Protein AF-A0A7C1YQN6-F1 (afdb_monomer_lite)

Secondary structure (DSSP, 8-state):
-HHHHHHHHHHHHHHHHHHHHHHHHHHHHHHTSTT---THHHHHHHHHHHHHHHHHHHHHHHHHHHHHHHHHHHHHHTT-

Foldseek 3Di:
DVLVVLLVQLVVLLVQLVVQLVVLVVQLVVQPPPPHPDPSNVVSVVSNVVSVVSNVVSVVSNVVSVVVVVVVVVVVVVVD

Sequence (80 aa):
MSTIGALNQGLAGIQRGFDGLRRDANQIARANGPDRIDADVARSLVSLSADRAQVEASLKVIEAAGEMVDTIGSLLDVKA

Radius of gyration: 19.12 Å; chains: 1; bounding box: 39×14×62 Å

Structure (mmCIF, N/CA/C/O backbone):
data_AF-A0A7C1YQN6-F1
#
_entry.id   AF-A0A7C1YQN6-F1
#
loop_
_atom_site.group_PDB
_atom_site.id
_atom_site.type_symbol
_atom_site.label_atom_id
_atom_site.label_alt_id
_atom_site.label_comp_id
_atom_site.label_asym_id
_atom_site.label_entity_id
_atom_site.label_seq_id
_atom_site.pdbx_PDB_ins_code
_atom_site.Cartn_x
_atom_site.Cartn_y
_atom_site.Cartn_z
_atom_site.occupancy
_atom_site.B_iso_or_equiv
_atom_site.auth_seq_id
_atom_site.auth_comp_id
_atom_site.auth_asym_id
_atom_site.auth_atom_id
_atom_site.pdbx_PDB_model_num
ATOM 1 N N . MET A 1 1 ? -20.240 1.173 14.760 1.00 53.50 1 MET A N 1
ATOM 2 C CA . MET A 1 1 ? -20.360 1.382 13.296 1.00 53.50 1 MET A CA 1
ATOM 3 C C . MET A 1 1 ? -19.156 2.100 12.670 1.00 53.50 1 MET A C 1
ATOM 5 O O . MET A 1 1 ? -18.825 1.754 11.547 1.00 53.50 1 MET A O 1
ATOM 9 N N . SER A 1 2 ? -18.465 3.026 13.357 1.00 63.31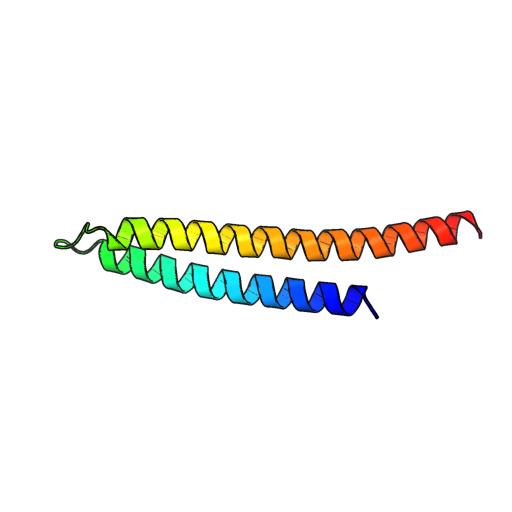 2 SER A N 1
ATOM 10 C CA . SER A 1 2 ? -17.352 3.805 12.762 1.00 63.31 2 SER A CA 1
ATOM 11 C C . SER A 1 2 ? -16.054 3.012 12.495 1.00 63.31 2 SER A C 1
ATOM 13 O O . SER A 1 2 ? -15.427 3.177 11.454 1.00 63.31 2 SER A O 1
ATOM 15 N N . THR A 1 3 ? -15.671 2.096 13.390 1.00 67.38 3 THR A N 1
ATOM 16 C CA . THR A 1 3 ? -14.412 1.324 13.303 1.00 67.38 3 THR A CA 1
ATOM 17 C C . THR A 1 3 ? -14.404 0.293 12.173 1.00 67.38 3 THR A C 1
ATOM 19 O O . THR A 1 3 ? -13.413 0.175 11.465 1.00 67.38 3 THR A O 1
ATOM 22 N N . ILE A 1 4 ? -15.528 -0.391 11.929 1.00 75.06 4 ILE A N 1
ATOM 23 C CA . ILE A 1 4 ? -15.690 -1.316 10.788 1.00 75.06 4 ILE A CA 1
ATOM 24 C C . ILE A 1 4 ? -15.585 -0.555 9.456 1.00 75.06 4 ILE A C 1
ATOM 26 O O . ILE A 1 4 ? -14.985 -1.045 8.501 1.00 75.06 4 ILE A O 1
ATOM 30 N N . GLY A 1 5 ? -16.123 0.669 9.402 1.00 79.38 5 GLY A N 1
ATOM 31 C CA . GLY A 1 5 ? -15.972 1.558 8.251 1.00 79.38 5 GLY A CA 1
ATOM 32 C C . GLY A 1 5 ? -14.509 1.923 7.993 1.00 79.38 5 GLY A C 1
ATOM 33 O O . GLY A 1 5 ? -14.039 1.773 6.868 1.00 79.38 5 GLY A O 1
ATOM 34 N N . ALA A 1 6 ? -13.772 2.328 9.032 1.00 78.19 6 ALA A N 1
ATOM 35 C CA . ALA A 1 6 ? -12.347 2.651 8.936 1.00 78.19 6 ALA A CA 1
ATOM 36 C C . ALA A 1 6 ? -11.489 1.442 8.519 1.00 78.19 6 ALA A C 1
ATOM 38 O O . ALA A 1 6 ? -10.614 1.580 7.666 1.00 78.19 6 ALA A O 1
ATOM 39 N N . LEU A 1 7 ? -11.791 0.247 9.042 1.00 82.56 7 LEU A N 1
ATOM 40 C CA . LEU A 1 7 ? -11.094 -0.991 8.686 1.00 82.56 7 LEU A CA 1
ATOM 41 C C . LEU A 1 7 ? -11.270 -1.336 7.200 1.00 82.56 7 LEU A C 1
ATOM 43 O O . LEU A 1 7 ? -10.299 -1.622 6.501 1.00 82.56 7 LEU A O 1
ATOM 47 N N . ASN A 1 8 ? -12.505 -1.243 6.697 1.00 84.50 8 A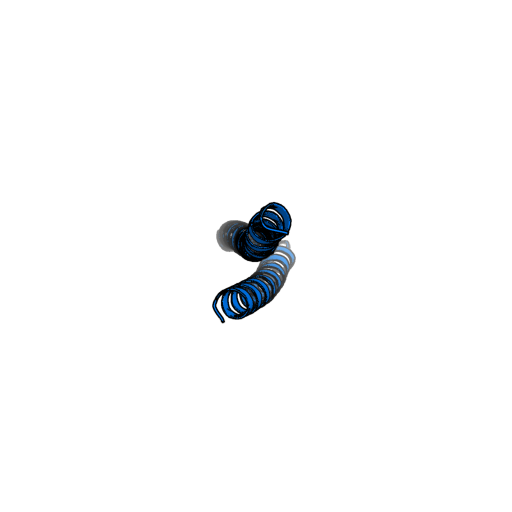SN A N 1
ATOM 48 C CA . ASN A 1 8 ? -12.812 -1.487 5.287 1.00 84.50 8 ASN A CA 1
ATOM 49 C C . ASN A 1 8 ? -12.131 -0.465 4.366 1.00 84.50 8 ASN A C 1
ATOM 51 O O . ASN A 1 8 ? -11.626 -0.832 3.306 1.00 84.50 8 ASN A O 1
ATOM 55 N N . GLN A 1 9 ? -12.085 0.809 4.768 1.00 85.12 9 GLN A N 1
ATOM 56 C CA . GLN A 1 9 ? -11.388 1.853 4.011 1.00 85.12 9 GLN A CA 1
ATOM 57 C C . GLN A 1 9 ? -9.870 1.637 3.996 1.00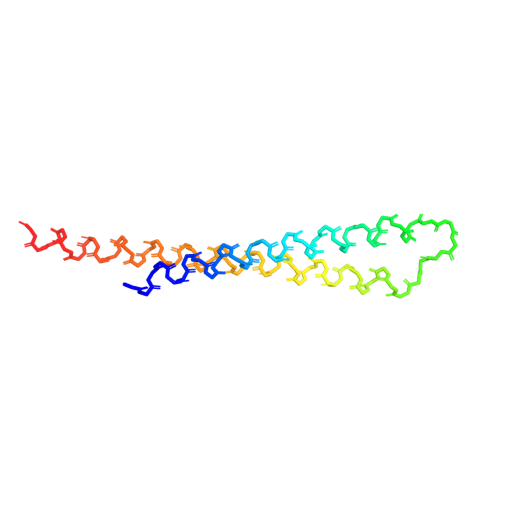 85.12 9 GLN A C 1
ATOM 59 O O . GLN A 1 9 ? -9.253 1.776 2.939 1.00 85.12 9 GLN A O 1
ATOM 64 N N . GLY A 1 10 ? -9.280 1.237 5.126 1.00 82.88 10 GLY A N 1
ATOM 65 C CA . GLY A 1 10 ? -7.869 0.862 5.207 1.00 82.88 10 GLY A CA 1
ATOM 66 C C . GLY A 1 10 ? -7.544 -0.331 4.305 1.00 82.88 10 GLY A C 1
ATOM 67 O O . GLY A 1 10 ? -6.620 -0.267 3.498 1.00 82.88 10 GLY A O 1
ATOM 68 N N . LEU A 1 11 ? -8.358 -1.388 4.335 1.00 87.31 11 LEU A N 1
ATOM 69 C CA . LEU A 1 11 ? -8.144 -2.563 3.485 1.00 87.31 11 LEU A CA 1
ATOM 70 C C . LEU A 1 11 ? -8.260 -2.226 1.987 1.00 87.31 11 LEU A C 1
ATOM 72 O O . LEU A 1 11 ? -7.420 -2.642 1.188 1.00 87.31 11 LEU A O 1
ATOM 76 N N . ALA A 1 12 ? -9.253 -1.419 1.606 1.00 89.25 12 ALA A N 1
ATOM 77 C CA . ALA A 1 12 ? -9.414 -0.941 0.232 1.00 89.25 12 ALA A CA 1
ATOM 78 C C . ALA A 1 12 ? -8.271 -0.005 -0.207 1.00 89.25 12 ALA A C 1
ATOM 80 O O . ALA A 1 12 ? -7.913 0.043 -1.385 1.00 89.25 12 ALA A O 1
ATOM 81 N N . GLY A 1 13 ? -7.700 0.769 0.717 1.00 85.94 13 GLY A N 1
ATOM 82 C CA . GLY A 1 13 ? -6.520 1.594 0.471 1.00 85.94 13 GLY A CA 1
ATOM 83 C C . GLY A 1 13 ? -5.263 0.756 0.227 1.00 85.94 13 GLY A C 1
ATOM 84 O O . GLY A 1 13 ? -4.552 1.009 -0.744 1.00 85.94 13 GLY A O 1
ATOM 85 N N . ILE A 1 14 ? -5.057 -0.298 1.023 1.00 88.12 14 ILE A N 1
ATOM 86 C CA . ILE A 1 14 ? -3.969 -1.270 0.838 1.00 88.12 14 ILE A CA 1
ATOM 87 C C . ILE A 1 14 ? -4.082 -1.959 -0.525 1.00 88.12 14 ILE A C 1
ATOM 89 O O . ILE A 1 14 ? -3.105 -1.998 -1.267 1.00 88.12 14 ILE A O 1
ATOM 93 N N . GLN A 1 15 ? -5.267 -2.467 -0.881 1.00 89.75 15 GLN A N 1
ATOM 94 C CA . GLN A 1 15 ? -5.482 -3.133 -2.172 1.00 89.75 15 GLN A CA 1
ATOM 95 C C . GLN A 1 15 ? -5.151 -2.212 -3.352 1.00 89.75 15 GLN A C 1
ATOM 97 O O . GLN A 1 15 ? -4.382 -2.595 -4.232 1.00 89.75 15 GLN A O 1
ATOM 102 N N . ARG A 1 16 ? -5.657 -0.971 -3.331 1.00 91.12 16 ARG A N 1
ATOM 103 C CA . ARG A 1 16 ? -5.379 0.017 -4.384 1.00 91.12 16 ARG A CA 1
ATOM 104 C C . ARG A 1 16 ? -3.897 0.373 -4.477 1.00 91.12 16 ARG A C 1
ATOM 106 O O . ARG A 1 16 ? -3.369 0.418 -5.583 1.00 91.12 16 ARG A O 1
ATOM 113 N N . GLY A 1 17 ? -3.231 0.581 -3.341 1.00 86.75 17 GLY A N 1
ATOM 114 C CA . GLY A 1 17 ? -1.797 0.869 -3.313 1.00 86.75 17 GLY A CA 1
ATOM 115 C C . GLY A 1 17 ? -0.958 -0.290 -3.858 1.00 86.75 17 GLY A C 1
ATOM 116 O O . GLY A 1 17 ? -0.046 -0.068 -4.645 1.00 86.75 17 GLY A O 1
ATOM 117 N N . PHE A 1 18 ? -1.300 -1.544 -3.541 1.00 90.38 18 PHE A N 1
ATOM 118 C CA . PHE A 1 18 ? -0.606 -2.707 -4.111 1.00 90.38 18 PHE A CA 1
ATOM 119 C C . PHE A 1 18 ? -0.802 -2.859 -5.623 1.00 90.38 18 PHE A C 1
ATOM 121 O O . PHE A 1 18 ? 0.136 -3.247 -6.323 1.00 90.38 18 PHE A O 1
ATOM 128 N N . ASP A 1 19 ? -1.995 -2.570 -6.138 1.00 93.50 19 ASP A N 1
ATOM 129 C CA . ASP A 1 19 ? -2.254 -2.621 -7.578 1.00 93.50 19 ASP A CA 1
ATOM 130 C C . ASP A 1 19 ? -1.503 -1.518 -8.337 1.00 93.50 19 ASP A C 1
ATOM 132 O O . ASP A 1 19 ? -0.973 -1.776 -9.423 1.00 93.50 19 ASP A O 1
ATOM 136 N N . GLY A 1 20 ? -1.402 -0.324 -7.747 1.00 87.88 20 GLY A N 1
ATOM 137 C CA . GLY A 1 20 ? -0.562 0.767 -8.241 1.00 87.88 20 GLY A CA 1
ATOM 138 C C . GLY A 1 20 ? 0.925 0.396 -8.244 1.00 87.88 20 GLY A C 1
ATOM 139 O O . GLY A 1 20 ? 1.552 0.367 -9.305 1.00 87.88 20 GLY A O 1
ATOM 140 N N . LEU A 1 21 ? 1.444 -0.093 -7.109 1.00 89.69 21 LEU A N 1
ATOM 141 C CA . LEU A 1 21 ? 2.832 -0.555 -6.983 1.00 89.69 21 LEU A CA 1
ATOM 142 C C . LEU A 1 21 ? 3.207 -1.581 -8.060 1.00 89.69 21 LEU A C 1
ATOM 144 O O . LEU A 1 21 ? 4.273 -1.503 -8.670 1.00 89.69 21 LEU A O 1
ATOM 148 N N . ARG A 1 22 ? 2.326 -2.556 -8.319 1.00 89.44 22 ARG A N 1
ATOM 149 C CA . ARG A 1 22 ? 2.538 -3.569 -9.367 1.00 89.44 22 ARG A CA 1
ATOM 150 C C . ARG A 1 22 ? 2.562 -2.964 -10.765 1.00 89.44 22 ARG A C 1
ATOM 152 O O . ARG A 1 22 ? 3.332 -3.425 -11.610 1.00 89.44 22 ARG A O 1
ATOM 159 N N . ARG A 1 23 ? 1.698 -1.988 -11.043 1.00 91.00 23 ARG A N 1
ATOM 160 C CA . ARG A 1 23 ? 1.639 -1.309 -12.341 1.00 91.00 23 ARG A CA 1
ATOM 161 C C . ARG A 1 23 ? 2.922 -0.525 -12.591 1.00 91.00 23 ARG A C 1
ATOM 163 O O . ARG A 1 23 ? 3.549 -0.716 -13.634 1.00 91.00 23 ARG A O 1
ATOM 170 N N . ASP A 1 24 ? 3.334 0.273 -11.620 1.00 87.69 24 ASP A N 1
ATOM 171 C CA . ASP A 1 24 ? 4.478 1.167 -11.748 1.00 87.69 24 ASP A CA 1
ATOM 172 C C . ASP A 1 24 ? 5.795 0.389 -11.779 1.00 87.69 24 ASP A C 1
ATOM 174 O O . ASP A 1 24 ? 6.658 0.658 -12.615 1.00 87.69 24 ASP A O 1
ATOM 178 N N . ALA A 1 25 ? 5.917 -0.670 -10.973 1.00 85.31 25 ALA A N 1
ATOM 179 C CA . ALA A 1 25 ? 7.057 -1.582 -11.040 1.00 85.31 25 ALA A CA 1
ATOM 180 C C . ALA A 1 25 ? 7.181 -2.252 -12.420 1.00 85.31 25 ALA A C 1
ATOM 182 O O . ALA A 1 25 ? 8.281 -2.346 -12.968 1.00 85.31 25 ALA A O 1
ATOM 183 N N . ASN A 1 26 ? 6.061 -2.673 -13.022 1.00 87.44 26 ASN A N 1
ATOM 184 C CA . ASN A 1 26 ? 6.059 -3.209 -14.384 1.00 87.44 26 ASN A CA 1
ATOM 185 C C . ASN A 1 26 ? 6.456 -2.152 -15.423 1.00 87.44 26 ASN A C 1
ATOM 187 O O . ASN A 1 26 ? 7.146 -2.478 -16.389 1.00 87.44 26 ASN A O 1
ATOM 191 N N . GLN A 1 27 ? 6.032 -0.900 -15.246 1.00 84.56 27 GLN A N 1
ATOM 192 C CA . GLN A 1 27 ? 6.388 0.198 -16.143 1.00 84.56 27 GLN A CA 1
ATOM 193 C C . GLN A 1 27 ? 7.891 0.504 -16.083 1.00 84.56 27 GLN A C 1
ATOM 195 O O . GLN A 1 27 ? 8.530 0.602 -17.130 1.00 84.56 27 GLN A O 1
ATOM 200 N N . ILE A 1 28 ? 8.472 0.537 -14.881 1.00 83.69 28 ILE A N 1
ATOM 201 C CA . ILE A 1 28 ? 9.918 0.692 -14.665 1.00 83.69 28 ILE A CA 1
ATOM 202 C C . ILE A 1 28 ? 10.689 -0.481 -15.286 1.00 83.69 28 ILE A C 1
ATOM 204 O O . ILE A 1 28 ? 11.655 -0.269 -16.016 1.00 83.69 28 ILE A O 1
ATOM 208 N N . ALA A 1 29 ? 10.252 -1.723 -15.049 1.00 83.56 29 ALA A N 1
ATOM 209 C CA . ALA A 1 29 ? 10.915 -2.912 -15.586 1.00 83.56 29 ALA A CA 1
ATOM 210 C C . ALA A 1 29 ? 10.936 -2.928 -17.124 1.00 83.56 29 ALA A C 1
ATOM 212 O O . ALA A 1 29 ? 11.945 -3.291 -17.724 1.00 83.56 29 ALA A O 1
ATOM 213 N N . ARG A 1 30 ? 9.842 -2.495 -17.766 1.00 80.12 30 ARG A N 1
ATOM 214 C CA . ARG A 1 30 ? 9.736 -2.388 -19.231 1.00 80.12 30 ARG A CA 1
ATOM 215 C C . ARG A 1 30 ? 10.572 -1.252 -19.814 1.00 80.12 30 ARG A C 1
ATOM 217 O O . ARG A 1 30 ? 10.982 -1.341 -20.967 1.00 80.12 30 ARG A O 1
ATOM 224 N N . ALA A 1 31 ? 10.805 -0.199 -19.040 1.00 73.12 31 ALA A N 1
ATOM 225 C CA . ALA A 1 31 ? 11.550 0.968 -19.486 1.00 73.12 31 ALA A CA 1
ATOM 226 C C . ALA A 1 31 ? 13.080 0.778 -19.442 1.00 73.12 31 ALA A C 1
ATOM 228 O O . ALA A 1 31 ? 13.796 1.496 -20.123 1.00 73.12 31 ALA A O 1
ATOM 229 N N . ASN A 1 32 ? 13.592 -0.248 -18.752 1.00 63.91 32 ASN A N 1
ATOM 230 C CA . ASN A 1 32 ? 15.017 -0.619 -18.767 1.00 63.91 32 ASN A CA 1
ATOM 231 C C . ASN A 1 32 ? 15.474 -1.346 -20.058 1.00 63.91 32 ASN A C 1
ATOM 233 O O . ASN A 1 32 ? 16.504 -2.020 -20.063 1.00 63.91 32 ASN A O 1
ATOM 237 N N . GLY A 1 33 ? 14.714 -1.248 -21.155 1.00 64.50 33 GLY A N 1
ATOM 238 C CA . GLY A 1 33 ? 15.147 -1.702 -22.479 1.00 64.50 33 GLY A CA 1
ATOM 239 C C . GLY A 1 33 ? 16.188 -0.750 -23.097 1.00 64.50 33 GLY A C 1
ATOM 240 O O . GLY A 1 33 ? 16.217 0.424 -22.733 1.00 64.50 33 GLY A O 1
ATOM 241 N N . PRO A 1 34 ? 17.020 -1.216 -24.049 1.00 59.03 34 PRO A N 1
ATOM 242 C CA . PRO A 1 34 ? 18.220 -0.512 -24.530 1.00 59.03 34 PRO A CA 1
ATOM 243 C C . PRO A 1 34 ? 18.014 0.881 -25.162 1.00 59.03 34 PRO A C 1
ATOM 245 O O . PRO A 1 34 ? 19.007 1.537 -25.447 1.00 59.03 34 PRO A O 1
ATOM 248 N N . ASP A 1 35 ? 16.776 1.354 -25.345 1.00 56.53 35 ASP A N 1
ATOM 249 C CA . ASP A 1 35 ? 16.472 2.559 -26.133 1.00 56.53 35 ASP A CA 1
ATOM 250 C C . ASP A 1 35 ? 15.707 3.680 -25.401 1.00 56.53 35 ASP A C 1
ATOM 252 O O . ASP A 1 35 ? 15.437 4.703 -26.027 1.00 56.53 35 ASP A O 1
ATOM 256 N N . ARG A 1 36 ? 15.304 3.545 -24.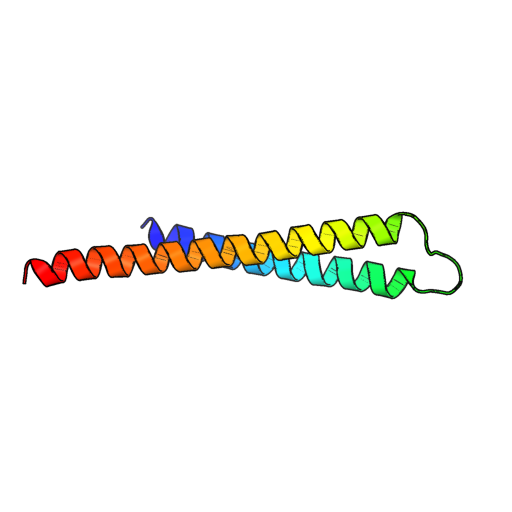122 1.00 58.53 36 ARG A N 1
ATOM 257 C CA . ARG A 1 36 ? 14.418 4.552 -23.480 1.00 58.53 36 ARG A CA 1
ATOM 258 C C . ARG A 1 36 ? 14.600 4.712 -21.969 1.00 58.53 36 ARG A C 1
ATOM 260 O O . ARG A 1 36 ? 13.724 4.345 -21.192 1.00 58.53 36 ARG A O 1
ATOM 267 N N . ILE A 1 37 ? 15.677 5.370 -21.546 1.00 61.59 37 ILE A N 1
ATOM 268 C CA . ILE A 1 37 ? 15.711 6.012 -20.218 1.00 61.59 37 ILE A CA 1
ATOM 269 C C . ILE A 1 37 ? 15.190 7.446 -20.384 1.00 61.59 37 ILE A C 1
ATOM 271 O O . ILE A 1 37 ? 15.924 8.420 -20.265 1.00 61.59 37 ILE A O 1
ATOM 275 N N . ASP A 1 38 ? 13.912 7.555 -20.740 1.00 64.94 38 ASP A N 1
ATOM 276 C CA . ASP A 1 38 ? 13.205 8.824 -20.910 1.00 64.94 38 ASP A CA 1
ATOM 277 C C . ASP A 1 38 ? 12.333 9.112 -19.677 1.00 64.94 38 ASP A C 1
ATOM 279 O O . ASP A 1 38 ? 12.067 8.227 -18.861 1.00 64.94 38 ASP A O 1
ATOM 283 N N . ALA A 1 39 ? 11.885 10.361 -19.532 1.00 62.47 39 ALA A N 1
ATOM 284 C CA . ALA A 1 39 ? 11.139 10.935 -18.400 1.00 62.47 39 ALA A CA 1
ATOM 285 C C . ALA A 1 39 ? 9.991 10.081 -17.797 1.00 62.47 39 ALA A C 1
ATOM 287 O O . ALA A 1 39 ? 9.556 10.334 -16.669 1.00 62.47 39 ALA A O 1
ATOM 288 N N . ASP A 1 40 ? 9.520 9.055 -18.504 1.00 71.12 40 ASP A N 1
ATOM 289 C CA . ASP A 1 40 ? 8.527 8.086 -18.044 1.00 71.12 40 ASP A CA 1
ATOM 290 C C . ASP A 1 40 ? 9.018 7.196 -16.890 1.00 71.12 40 ASP A C 1
ATOM 292 O O . ASP A 1 40 ? 8.214 6.833 -16.027 1.00 71.12 40 ASP A O 1
ATOM 296 N N . VAL A 1 41 ? 10.321 6.897 -16.793 1.00 79.81 41 VAL A N 1
ATOM 297 C CA . VAL A 1 41 ? 10.876 6.138 -15.650 1.00 79.81 41 VAL A CA 1
ATOM 298 C C . VAL A 1 41 ? 10.812 6.961 -14.371 1.00 79.81 41 VAL A C 1
ATOM 300 O O . VAL A 1 41 ? 10.344 6.475 -13.344 1.00 79.81 41 VAL A O 1
ATOM 303 N N . ALA A 1 42 ? 11.235 8.227 -14.437 1.00 82.88 42 ALA A N 1
ATOM 304 C CA . ALA A 1 42 ? 11.198 9.136 -13.296 1.00 82.88 42 ALA A CA 1
ATOM 305 C C . ALA A 1 42 ? 9.760 9.347 -12.799 1.00 82.88 42 ALA A C 1
ATOM 307 O O . ALA A 1 42 ? 9.510 9.292 -11.596 1.00 82.88 42 ALA A O 1
ATOM 308 N N . ARG A 1 43 ? 8.797 9.506 -13.719 1.00 85.56 43 ARG A N 1
ATOM 309 C CA . ARG A 1 43 ? 7.371 9.575 -13.372 1.00 85.56 43 ARG A CA 1
ATOM 310 C C . ARG A 1 43 ? 6.890 8.291 -12.694 1.00 85.56 43 ARG A C 1
ATOM 312 O O . ARG A 1 43 ? 6.254 8.378 -11.650 1.00 85.56 43 ARG A O 1
ATOM 319 N N . SER A 1 44 ? 7.238 7.128 -13.244 1.00 85.12 44 SER A N 1
ATOM 320 C CA . SER A 1 44 ? 6.847 5.827 -12.680 1.00 85.12 44 SER A CA 1
ATOM 321 C C . SER A 1 44 ? 7.435 5.601 -11.282 1.00 85.12 44 SER A C 1
ATOM 323 O O . SER A 1 44 ? 6.767 5.055 -10.417 1.00 85.12 44 SER A O 1
ATOM 325 N N . LEU A 1 45 ? 8.662 6.062 -11.017 1.00 86.12 45 LEU A N 1
ATOM 326 C CA . LEU A 1 45 ? 9.281 5.989 -9.687 1.00 86.12 45 LEU A CA 1
ATOM 327 C C . LEU A 1 45 ? 8.586 6.893 -8.659 1.00 86.12 45 LEU A C 1
ATOM 329 O O . LEU A 1 45 ? 8.433 6.509 -7.500 1.00 86.12 45 LEU A O 1
ATOM 333 N N . VAL A 1 46 ? 8.164 8.093 -9.068 1.00 91.75 46 VAL A N 1
ATOM 334 C CA . VAL A 1 46 ? 7.408 9.005 -8.196 1.00 91.75 46 VAL A CA 1
ATOM 335 C C . VAL A 1 46 ? 6.031 8.426 -7.883 1.00 91.75 46 VAL A C 1
ATOM 337 O O . VAL A 1 46 ? 5.631 8.424 -6.719 1.00 91.75 46 VAL A O 1
ATOM 340 N N . SER A 1 47 ? 5.336 7.896 -8.890 1.00 90.19 47 SER A N 1
ATOM 341 C CA . SER A 1 47 ? 4.052 7.219 -8.698 1.00 90.19 47 SER A CA 1
ATOM 342 C C . SER A 1 47 ? 4.190 5.989 -7.788 1.00 90.19 47 SER A C 1
ATOM 344 O O . SER A 1 47 ? 3.452 5.889 -6.810 1.00 90.19 47 SER A O 1
ATOM 346 N N . LEU A 1 48 ? 5.246 5.182 -7.959 1.00 90.00 48 LEU A N 1
ATOM 347 C CA . LEU A 1 48 ? 5.551 4.046 -7.082 1.00 90.00 48 LEU A CA 1
ATOM 348 C C . LEU A 1 48 ? 5.724 4.482 -5.614 1.00 90.00 48 LEU A C 1
ATOM 350 O O . LEU A 1 48 ? 5.265 3.810 -4.690 1.00 90.00 48 LEU A O 1
ATOM 354 N N . SER A 1 49 ? 6.388 5.619 -5.387 1.00 91.62 49 SER A N 1
ATOM 355 C CA . SER A 1 49 ? 6.553 6.201 -4.049 1.00 91.62 49 SER A CA 1
ATOM 356 C C . SER A 1 49 ? 5.219 6.670 -3.455 1.00 91.62 49 SER A C 1
ATOM 358 O O . SER A 1 49 ? 4.942 6.429 -2.278 1.00 91.62 49 SER A O 1
ATOM 360 N N . ALA A 1 50 ? 4.361 7.291 -4.267 1.00 92.06 50 ALA A N 1
ATOM 361 C CA . ALA A 1 50 ? 3.029 7.714 -3.844 1.00 92.06 50 ALA A CA 1
ATOM 362 C C . ALA A 1 50 ? 2.140 6.514 -3.473 1.00 92.06 50 ALA A C 1
ATOM 364 O O . ALA A 1 50 ? 1.474 6.539 -2.435 1.00 92.06 50 ALA A O 1
ATOM 365 N N . ASP A 1 51 ? 2.187 5.436 -4.256 1.00 90.62 51 ASP A N 1
ATOM 366 C CA . ASP A 1 51 ? 1.438 4.210 -3.974 1.00 90.62 51 ASP A CA 1
ATOM 367 C C . ASP A 1 51 ? 1.918 3.528 -2.689 1.00 90.62 51 ASP A C 1
ATOM 369 O O . ASP A 1 51 ? 1.108 3.044 -1.895 1.00 90.62 51 ASP A O 1
ATOM 373 N N . ARG A 1 52 ? 3.229 3.550 -2.419 1.00 90.50 52 ARG A N 1
ATOM 374 C CA . ARG A 1 52 ? 3.776 3.097 -1.134 1.00 90.50 52 ARG A CA 1
ATOM 375 C C . ARG A 1 52 ? 3.228 3.920 0.033 1.00 90.50 52 ARG A C 1
ATOM 377 O O . ARG A 1 52 ? 2.754 3.337 1.008 1.00 90.50 52 ARG A O 1
ATOM 384 N N . ALA A 1 53 ? 3.256 5.248 -0.070 1.00 92.44 53 ALA A N 1
ATOM 385 C CA . ALA A 1 53 ? 2.723 6.128 0.969 1.00 92.44 53 ALA A CA 1
ATOM 386 C C . ALA A 1 53 ? 1.220 5.887 1.207 1.00 92.44 53 ALA A C 1
ATOM 388 O O . ALA A 1 53 ? 0.756 5.931 2.345 1.00 92.44 53 ALA A O 1
ATOM 389 N N . GLN A 1 54 ? 0.462 5.556 0.157 1.00 89.00 54 GLN A N 1
ATOM 390 C CA . GLN A 1 54 ? -0.950 5.190 0.261 1.00 89.00 54 GLN A CA 1
ATOM 3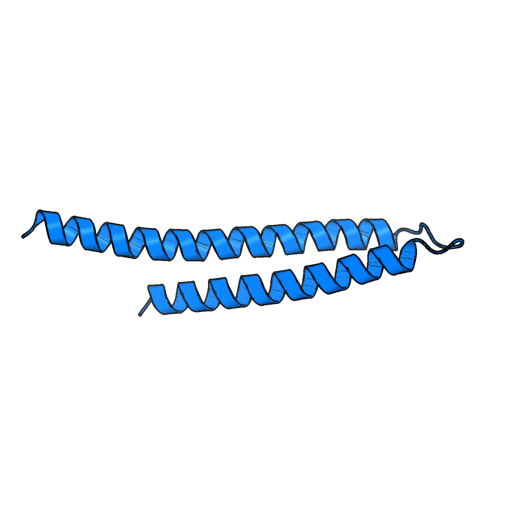91 C C . GLN A 1 54 ? -1.159 3.894 1.063 1.00 89.00 54 GLN A C 1
ATOM 393 O O . GLN A 1 54 ? -2.080 3.827 1.884 1.00 89.00 54 GLN A O 1
ATOM 398 N N . VAL A 1 55 ? -0.319 2.872 0.857 1.00 89.75 55 VAL A N 1
ATOM 399 C CA . VAL A 1 55 ? -0.356 1.635 1.659 1.00 89.75 55 VAL A CA 1
ATOM 400 C C . VAL A 1 55 ? -0.021 1.936 3.121 1.00 89.75 55 VAL A C 1
ATOM 402 O O . VAL A 1 55 ? -0.765 1.522 4.008 1.00 89.75 55 VAL A O 1
ATOM 405 N N . GLU A 1 56 ? 1.044 2.697 3.377 1.00 89.62 56 GLU A N 1
ATOM 406 C CA . GLU A 1 56 ? 1.479 3.068 4.732 1.00 89.62 56 GLU A CA 1
ATOM 407 C C . GLU A 1 56 ? 0.407 3.881 5.478 1.00 89.62 56 GLU A C 1
ATOM 409 O O . GLU A 1 56 ? 0.068 3.570 6.621 1.00 89.62 56 GLU A O 1
ATOM 414 N N . ALA A 1 57 ? -0.214 4.861 4.817 1.00 88.81 57 ALA A N 1
ATOM 415 C CA . ALA A 1 57 ? -1.321 5.626 5.388 1.00 88.81 57 ALA A CA 1
ATOM 416 C C . ALA A 1 57 ? -2.531 4.733 5.706 1.00 88.81 57 ALA A C 1
ATOM 418 O O . ALA A 1 57 ? -3.171 4.882 6.747 1.00 88.81 57 ALA A O 1
ATOM 419 N N . SER A 1 58 ? -2.830 3.774 4.831 1.00 85.19 58 SER A N 1
ATOM 420 C CA . SER A 1 58 ? -3.943 2.842 5.021 1.00 85.19 58 SER A CA 1
ATOM 421 C C . SER A 1 58 ? -3.696 1.869 6.180 1.00 85.19 58 SER A C 1
ATOM 423 O O . SER A 1 58 ? -4.629 1.561 6.922 1.00 85.19 58 SER A O 1
ATOM 425 N N . LEU A 1 59 ? -2.446 1.439 6.385 1.00 87.31 59 LEU A N 1
ATOM 426 C CA . LEU A 1 59 ? -2.035 0.684 7.573 1.00 87.31 59 LEU A CA 1
ATOM 427 C C . LEU A 1 59 ? -2.218 1.518 8.844 1.00 87.31 59 LEU A C 1
ATOM 429 O O . LEU A 1 59 ? -2.806 1.030 9.807 1.00 87.31 59 LEU A O 1
ATOM 433 N N . LYS A 1 60 ? -1.828 2.799 8.821 1.00 88.06 60 LYS A N 1
ATOM 434 C CA . LYS A 1 60 ? -2.010 3.707 9.963 1.00 88.06 60 LYS A CA 1
ATOM 435 C C . LYS A 1 60 ? -3.481 3.875 10.358 1.00 88.06 60 LYS A C 1
ATOM 437 O O . LYS A 1 60 ? -3.791 3.957 11.542 1.00 88.06 60 LYS A O 1
ATOM 442 N N . VAL A 1 61 ? -4.397 3.897 9.387 1.00 86.94 61 VAL A N 1
ATOM 443 C CA . VAL A 1 61 ? -5.848 3.948 9.650 1.00 86.94 61 VAL A CA 1
ATOM 444 C C . VAL A 1 61 ? -6.334 2.681 10.357 1.00 86.94 61 VAL A C 1
ATOM 446 O O . VAL A 1 61 ? -7.151 2.775 11.272 1.00 86.94 61 VAL A O 1
ATOM 449 N N . ILE A 1 62 ? -5.834 1.508 9.959 1.00 86.12 62 ILE A N 1
ATOM 450 C CA . ILE A 1 62 ? -6.173 0.235 10.609 1.00 86.12 62 ILE A CA 1
ATOM 451 C C . ILE A 1 62 ? -5.622 0.202 12.038 1.00 86.12 62 ILE A C 1
ATOM 453 O O . ILE A 1 62 ? -6.362 -0.153 12.953 1.00 86.12 62 ILE A O 1
ATOM 457 N N . GLU A 1 63 ? -4.367 0.612 12.238 1.00 85.12 63 GLU A N 1
ATOM 458 C CA . GLU A 1 63 ? -3.750 0.723 13.567 1.00 85.12 63 GLU A CA 1
ATOM 459 C C . GLU A 1 63 ? -4.560 1.644 14.479 1.00 85.12 63 GLU A C 1
ATOM 461 O O . GLU A 1 63 ? -4.976 1.226 15.554 1.00 85.12 63 GLU A O 1
ATOM 466 N N . ALA A 1 64 ? -4.870 2.860 14.019 1.00 86.44 64 ALA A N 1
ATOM 467 C CA . ALA A 1 64 ? -5.659 3.816 14.790 1.00 86.44 64 ALA A CA 1
ATOM 468 C C . ALA A 1 64 ? -7.064 3.276 15.112 1.00 86.44 64 ALA A C 1
ATOM 470 O O . ALA A 1 64 ? -7.578 3.483 16.210 1.00 86.44 64 ALA A O 1
ATOM 471 N N . ALA A 1 65 ? -7.692 2.551 14.180 1.00 82.19 65 ALA A N 1
ATOM 472 C CA . ALA A 1 65 ? -8.978 1.906 14.432 1.00 82.19 65 ALA A CA 1
ATOM 473 C C . ALA A 1 65 ? -8.881 0.809 15.509 1.00 82.19 65 ALA A C 1
ATOM 475 O O . ALA A 1 65 ? -9.810 0.680 16.307 1.00 82.19 65 ALA A O 1
ATOM 476 N N . GLY A 1 66 ? -7.781 0.049 15.546 1.00 78.50 66 GLY A N 1
ATOM 477 C CA . GLY A 1 66 ? -7.483 -0.930 16.596 1.00 78.50 66 GLY A CA 1
ATOM 478 C C . GLY A 1 66 ? -7.229 -0.272 17.954 1.00 78.50 66 GLY A C 1
ATOM 479 O O . GLY A 1 66 ? -7.907 -0.598 18.925 1.00 78.50 66 GLY A O 1
ATOM 480 N N . GLU A 1 67 ? -6.356 0.737 18.000 1.00 82.19 67 GLU A N 1
ATOM 481 C CA . GLU A 1 67 ? -6.051 1.512 19.212 1.00 82.19 67 GLU A CA 1
ATOM 482 C C . GLU A 1 67 ? -7.308 2.156 19.820 1.00 82.19 67 GLU A C 1
ATOM 484 O O . GLU A 1 67 ? -7.461 2.202 21.042 1.00 82.19 67 GLU A O 1
ATOM 489 N N . MET A 1 68 ? -8.252 2.622 18.993 1.00 76.56 68 MET A N 1
ATOM 490 C CA . MET A 1 68 ? -9.536 3.138 19.483 1.00 76.56 68 MET A CA 1
ATOM 491 C C . MET A 1 68 ? -10.379 2.061 20.178 1.00 76.56 68 MET A C 1
ATOM 493 O O . MET A 1 68 ? -11.036 2.363 21.175 1.00 76.56 68 MET A O 1
ATOM 497 N N . VAL A 1 69 ? -10.383 0.823 19.674 1.00 73.25 69 VAL A N 1
ATOM 498 C CA . VAL A 1 69 ? -11.096 -0.294 20.315 1.00 73.25 69 VAL A CA 1
ATOM 499 C C . VAL A 1 69 ? -10.445 -0.633 21.655 1.00 73.25 69 VAL A C 1
ATOM 501 O O . VAL A 1 69 ? -11.156 -0.724 22.655 1.00 73.25 69 VAL A O 1
ATOM 504 N N . ASP A 1 70 ? -9.116 -0.716 21.701 1.00 75.12 70 ASP A N 1
ATOM 505 C CA . ASP A 1 70 ? -8.360 -1.005 22.927 1.00 75.12 70 ASP A CA 1
ATOM 506 C C . ASP A 1 70 ? -8.496 0.114 23.971 1.00 75.12 70 ASP A C 1
ATOM 508 O O . ASP A 1 70 ? -8.621 -0.142 25.170 1.00 75.12 70 ASP A O 1
ATOM 512 N N . THR A 1 71 ? -8.556 1.373 23.534 1.00 73.75 71 THR A N 1
ATOM 513 C CA . THR A 1 71 ? -8.777 2.518 24.430 1.00 73.75 71 THR A CA 1
ATOM 514 C C . THR A 1 71 ? -10.182 2.485 25.032 1.00 73.75 71 THR A C 1
ATOM 516 O O . THR A 1 71 ? -10.347 2.687 26.231 1.00 73.75 71 THR A O 1
ATOM 519 N N . ILE A 1 72 ? -11.213 2.182 24.238 1.00 71.81 72 ILE A N 1
ATOM 520 C CA . ILE A 1 72 ? -12.576 2.016 24.767 1.00 71.81 72 ILE A CA 1
ATOM 521 C C . ILE A 1 72 ? -12.637 0.810 25.714 1.00 71.81 72 ILE A C 1
ATOM 523 O O . ILE A 1 72 ? -13.266 0.900 26.767 1.00 71.81 72 ILE A O 1
ATOM 527 N N . GLY A 1 73 ? -11.962 -0.289 25.369 1.00 72.94 73 GLY A N 1
ATOM 528 C CA . GLY A 1 73 ? -11.844 -1.476 26.214 1.00 72.94 73 GLY A CA 1
ATOM 529 C C . GLY A 1 73 ? -11.189 -1.172 27.561 1.00 72.94 73 GLY A C 1
ATOM 530 O O . GLY A 1 73 ? -11.763 -1.495 28.595 1.00 72.94 73 GLY A O 1
ATOM 531 N N . SER A 1 74 ? -10.053 -0.473 27.567 1.00 75.25 74 SER A N 1
ATOM 532 C CA . SER A 1 74 ? -9.359 -0.093 28.806 1.00 75.25 74 SER A CA 1
ATOM 533 C C . SER A 1 74 ? -10.170 0.885 29.665 1.00 75.25 74 SER A C 1
ATOM 535 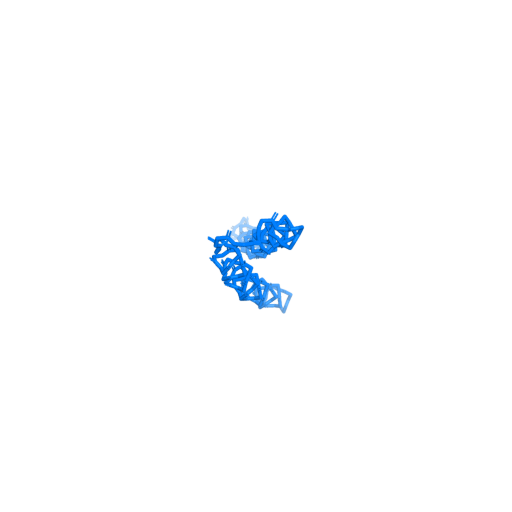O O . SER A 1 74 ? -10.194 0.750 30.884 1.00 75.25 74 SER A O 1
ATOM 537 N N . LEU A 1 75 ? -10.916 1.821 29.064 1.00 71.81 75 LEU A N 1
ATOM 538 C CA . LEU A 1 75 ? -11.840 2.694 29.804 1.00 71.81 75 LEU A CA 1
ATOM 539 C C . LEU A 1 75 ? -13.012 1.933 30.448 1.00 71.81 75 LEU A C 1
ATOM 541 O O . LEU A 1 75 ? -13.528 2.371 31.478 1.00 71.81 75 LEU A O 1
ATOM 545 N N . LEU A 1 76 ? -13.462 0.833 29.839 1.00 72.69 76 LEU A N 1
ATOM 546 C CA . LEU A 1 76 ? -14.496 -0.038 30.403 1.00 72.69 76 LEU A CA 1
ATOM 547 C C . LEU A 1 76 ? -13.934 -0.937 31.510 1.00 72.69 76 LEU A C 1
ATOM 549 O O . LEU A 1 76 ? -14.600 -1.098 32.528 1.00 72.69 76 LEU A O 1
ATOM 553 N N . ASP A 1 77 ? -12.715 -1.453 31.341 1.00 69.75 77 ASP A N 1
ATOM 554 C CA . ASP A 1 77 ? -12.016 -2.281 32.333 1.00 69.75 77 ASP A CA 1
ATOM 555 C C . ASP A 1 77 ? -11.726 -1.503 33.630 1.00 69.75 77 ASP A C 1
ATOM 557 O O . ASP A 1 77 ? -11.922 -2.015 34.722 1.00 69.75 77 ASP A O 1
ATOM 561 N N . VAL A 1 78 ? -11.398 -0.207 33.540 1.00 60.84 78 VAL A N 1
ATOM 562 C CA . VAL A 1 78 ? -11.218 0.675 34.717 1.00 60.84 78 VAL A CA 1
ATOM 563 C C . VAL A 1 78 ? -12.515 0.895 35.521 1.00 60.84 78 VAL A C 1
ATOM 565 O O . VAL A 1 78 ? -12.460 1.322 36.675 1.00 60.84 78 VAL A O 1
ATOM 568 N N . LYS A 1 79 ? -13.692 0.648 34.929 1.00 54.59 79 LYS A N 1
ATOM 569 C CA . LYS A 1 79 ? -14.994 0.766 35.612 1.00 54.59 79 LYS A CA 1
ATOM 570 C C . LYS A 1 79 ? -15.518 -0.555 36.192 1.00 54.59 79 LYS A C 1
ATOM 572 O O . LYS A 1 79 ? -16.523 -0.492 36.905 1.00 54.59 79 LYS A O 1
ATOM 577 N N . ALA A 1 80 ? -14.914 -1.696 35.855 1.00 50.66 80 ALA A N 1
ATOM 578 C CA . ALA A 1 80 ? -15.276 -3.015 36.382 1.00 50.66 80 ALA A CA 1
ATOM 579 C C . ALA A 1 80 ? -14.585 -3.286 37.727 1.00 50.66 80 ALA A C 1
ATOM 581 O O . ALA A 1 80 ? -15.216 -3.977 38.560 1.00 50.66 80 ALA A O 1
#

pLDDT: mean 79.91, std 10.98, range [50.66, 93.5]